Protein AF-A0A9P1I181-F1 (afdb_monomer_lite)

Foldseek 3Di:
DDDDDDDDDDDDDDDDPDPPPPCPVCVVVVVVPPPPPPCDVVNVCVLLVDDPCLVVLQVVLVVQLVVLVVCVVVVVDPDQLVVSCVSVVVSLVVVVVVLVVVVVVLVVPDPPRDPVVVSSVLNVLLSVLVVVLSVVVSVVVNCVPVPPDDDDPPPVCVSCVSVVVNVVSVVVSVVVVD

Radius of gyration: 31.24 Å; chains: 1; bounding box: 82×74×81 Å

Structure (mmCIF, N/CA/C/O backbone):
data_AF-A0A9P1I181-F1
#
_entry.id   AF-A0A9P1I181-F1
#
loop_
_atom_site.group_PDB
_atom_site.id
_atom_site.type_symbol
_atom_site.label_atom_id
_atom_site.label_alt_id
_atom_site.label_comp_id
_atom_site.label_asym_id
_atom_site.label_entity_id
_atom_site.label_seq_id
_atom_site.pdbx_PDB_ins_code
_atom_site.Cartn_x
_atom_site.Cartn_y
_atom_site.Cartn_z
_atom_site.occupancy
_atom_site.B_iso_or_equiv
_atom_site.auth_seq_id
_atom_site.auth_comp_id
_atom_site.auth_asym_id
_atom_site.auth_atom_id
_atom_site.pdbx_PDB_model_num
ATOM 1 N N . MET A 1 1 ? -55.506 -57.123 54.685 1.00 36.72 1 MET A N 1
ATOM 2 C CA . MET A 1 1 ? -54.104 -56.785 54.375 1.00 36.72 1 MET A CA 1
ATOM 3 C C . MET A 1 1 ? -53.937 -56.849 52.863 1.00 36.72 1 MET A C 1
ATOM 5 O O . MET A 1 1 ? -53.994 -57.933 52.312 1.00 36.72 1 MET A O 1
ATOM 9 N N . THR A 1 2 ? -53.884 -55.660 52.245 1.00 36.19 2 THR A N 1
ATOM 10 C CA . THR A 1 2 ? -53.248 -55.297 50.955 1.00 36.19 2 THR A CA 1
ATOM 11 C C . THR A 1 2 ? -53.504 -56.146 49.691 1.00 36.19 2 THR A C 1
ATOM 13 O O . THR A 1 2 ? -52.816 -57.134 49.473 1.00 36.19 2 THR A O 1
ATOM 16 N N . ASN A 1 3 ? -54.472 -55.674 48.876 1.00 33.00 3 ASN A N 1
ATOM 17 C CA . ASN A 1 3 ? -54.394 -55.217 47.460 1.00 33.00 3 ASN A CA 1
ATOM 18 C C . ASN A 1 3 ? -53.467 -55.949 46.464 1.00 33.00 3 ASN A C 1
ATOM 20 O O . ASN A 1 3 ? -52.319 -56.197 46.796 1.00 33.00 3 ASN A O 1
ATOM 24 N N . HIS A 1 4 ? -53.756 -56.123 45.168 1.00 34.56 4 HIS A N 1
ATOM 25 C CA . HIS A 1 4 ? -54.912 -56.000 44.254 1.00 34.56 4 HIS A CA 1
ATOM 26 C C . HIS A 1 4 ? -54.336 -56.412 42.865 1.00 34.56 4 HIS A C 1
ATOM 28 O O . HIS A 1 4 ? -53.204 -56.020 42.609 1.00 34.56 4 HIS A O 1
ATOM 34 N N . SER A 1 5 ? -55.085 -57.148 42.020 1.00 38.81 5 SER A N 1
ATOM 35 C CA . SER A 1 5 ? -55.204 -57.033 40.534 1.00 38.81 5 SER A CA 1
ATOM 36 C C . SER A 1 5 ? -53.950 -56.891 39.622 1.00 38.81 5 SER A C 1
ATOM 38 O O . SER A 1 5 ? -53.035 -56.159 39.946 1.00 38.81 5 SER A O 1
ATOM 40 N N . GLN A 1 6 ? -53.827 -57.379 38.376 1.00 34.25 6 GLN A N 1
ATOM 41 C CA . GLN A 1 6 ? -54.667 -58.050 37.358 1.00 34.25 6 GLN A CA 1
ATOM 42 C C . GLN A 1 6 ? -53.818 -58.000 36.053 1.00 34.25 6 GLN A C 1
ATOM 44 O O . GLN A 1 6 ? -53.213 -56.966 35.796 1.00 34.25 6 GLN A O 1
ATOM 49 N N . SER A 1 7 ? -53.390 -59.132 35.487 1.00 33.44 7 SER A N 1
ATOM 50 C CA . SER A 1 7 ? -53.952 -59.878 34.338 1.00 33.44 7 SER A CA 1
ATOM 51 C C . SER A 1 7 ? -53.654 -59.327 32.925 1.00 33.44 7 SER A C 1
ATOM 53 O O . SER A 1 7 ? -53.679 -58.125 32.691 1.00 33.44 7 SER A O 1
ATOM 55 N N . ASP A 1 8 ? -53.427 -60.298 32.025 1.00 34.34 8 ASP A N 1
ATOM 56 C CA . ASP A 1 8 ? -53.681 -60.331 30.569 1.00 34.34 8 ASP A CA 1
ATOM 57 C C . ASP A 1 8 ? -52.697 -59.599 29.626 1.00 34.34 8 ASP A C 1
ATOM 59 O O . ASP A 1 8 ? -52.455 -58.409 29.771 1.00 34.34 8 ASP A O 1
ATOM 63 N N . VAL A 1 9 ? -51.924 -60.272 28.751 1.00 40.91 9 VAL A N 1
ATOM 64 C CA . VAL A 1 9 ? -52.207 -61.192 27.609 1.00 40.91 9 VAL A CA 1
ATOM 65 C C . VAL A 1 9 ? -52.366 -60.446 26.267 1.00 40.91 9 VAL A C 1
ATOM 67 O O . VAL A 1 9 ? -53.027 -59.420 26.188 1.00 40.91 9 VAL A O 1
ATOM 70 N N . ASP A 1 10 ? -51.773 -61.075 25.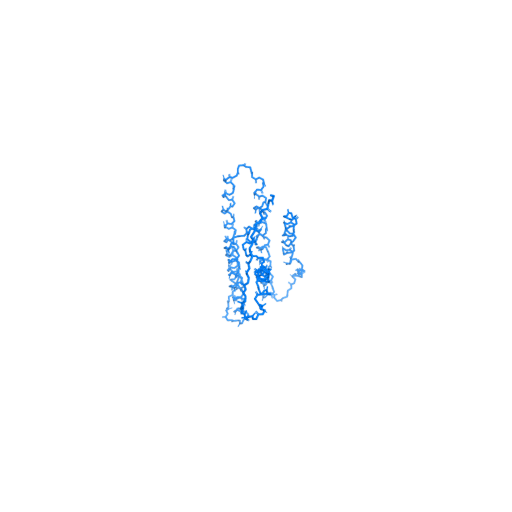241 1.00 31.11 10 ASP A N 1
ATOM 71 C CA . ASP A 1 10 ? -51.788 -60.870 23.777 1.00 31.11 10 ASP A CA 1
ATOM 72 C C . ASP A 1 10 ? -50.781 -59.882 23.159 1.00 31.11 10 ASP A C 1
ATOM 74 O O . ASP A 1 10 ? -50.744 -58.714 23.518 1.00 31.11 10 ASP A O 1
ATOM 78 N N . SER A 1 11 ? -49.801 -60.293 22.334 1.00 38.22 11 SER A N 1
ATOM 79 C CA . SER A 1 11 ? -49.747 -61.101 21.082 1.00 38.22 11 SER A CA 1
ATOM 80 C C . SER A 1 11 ? -49.853 -60.232 19.820 1.00 38.22 11 SER A C 1
ATOM 82 O O . SER A 1 11 ? -50.770 -59.427 19.693 1.00 38.22 11 SER A O 1
ATOM 84 N N . SER A 1 12 ? -48.978 -60.530 18.843 1.00 30.31 12 SER A N 1
ATOM 85 C CA . SER A 1 12 ? -48.759 -59.889 17.518 1.00 30.31 12 SER A CA 1
ATOM 86 C C . SER A 1 12 ? -47.734 -58.739 17.588 1.00 30.31 12 SER A C 1
ATOM 88 O O . SER A 1 12 ? -47.757 -57.948 18.515 1.00 30.31 12 SER A O 1
ATOM 90 N N . GLU A 1 13 ? -46.747 -58.563 16.709 1.00 30.67 13 GLU A N 1
ATOM 91 C CA . GLU A 1 13 ? -46.643 -58.889 15.290 1.00 30.67 13 GLU A CA 1
ATOM 92 C C . GLU A 1 13 ? -45.178 -58.669 14.835 1.00 30.67 13 GLU A C 1
ATOM 94 O O . GLU A 1 13 ? -44.399 -57.978 15.493 1.00 30.67 13 GLU A O 1
ATOM 99 N N . SER A 1 14 ? -44.791 -59.255 13.704 1.00 34.44 14 SER A N 1
ATOM 100 C CA . SER A 1 14 ? -43.477 -59.123 13.067 1.00 34.44 14 SER A CA 1
ATOM 101 C C . SER A 1 14 ? -43.050 -57.672 12.795 1.00 34.44 14 SER A C 1
ATOM 103 O O . SER A 1 14 ? -43.810 -56.940 12.165 1.00 34.44 14 SER A O 1
ATOM 105 N N . ASN A 1 15 ? -41.796 -57.298 13.088 1.00 30.30 15 ASN A N 1
ATOM 106 C CA . ASN A 1 15 ? -41.018 -56.460 12.165 1.00 30.30 15 ASN A CA 1
ATOM 107 C C . ASN A 1 15 ? -39.518 -56.376 12.498 1.00 30.30 15 ASN A C 1
ATOM 109 O O . ASN A 1 15 ? -39.113 -56.368 13.656 1.00 30.30 15 ASN A O 1
ATOM 113 N N . SER A 1 16 ? -38.725 -56.304 11.429 1.00 32.03 16 SER A N 1
ATOM 114 C CA . SER A 1 16 ? -37.270 -56.132 11.334 1.00 32.03 16 SER A CA 1
ATOM 115 C C . SER A 1 16 ? -36.582 -55.373 12.482 1.00 32.03 16 SER A C 1
ATOM 117 O O . SER A 1 16 ? -36.979 -54.245 12.782 1.00 32.03 16 SER A O 1
ATOM 119 N N . PRO A 1 17 ? -35.455 -55.876 13.030 1.00 37.94 17 PRO A N 1
ATOM 120 C CA . PRO A 1 17 ? -34.615 -55.080 13.916 1.00 37.94 17 PRO A CA 1
ATOM 121 C C . PRO A 1 17 ? -33.846 -54.010 13.120 1.00 37.94 17 PRO A C 1
ATOM 123 O O . PRO A 1 17 ? -32.767 -54.233 12.578 1.00 37.94 17 PRO A O 1
ATOM 126 N N . SER A 1 18 ? -34.474 -52.836 13.029 1.00 39.31 18 SER A N 1
ATOM 127 C CA . SER A 1 18 ? -33.881 -51.515 13.283 1.00 39.31 18 SER A CA 1
ATOM 128 C C . SER A 1 18 ? -32.451 -51.266 12.770 1.00 39.31 18 SER A C 1
ATOM 130 O O . SER A 1 18 ? -31.504 -51.147 13.547 1.00 39.31 18 SER A O 1
ATOM 132 N N . VAL A 1 19 ? -32.322 -51.030 11.461 1.00 44.97 19 VAL A N 1
ATOM 133 C CA . VAL A 1 19 ? -31.158 -50.361 10.826 1.00 44.97 19 VAL A CA 1
ATOM 134 C C . VAL A 1 19 ? -31.152 -48.836 11.106 1.00 44.97 19 VAL A C 1
ATOM 136 O O . VAL A 1 19 ? -30.291 -48.092 10.653 1.00 44.97 19 VAL A O 1
ATOM 139 N N . THR A 1 20 ? -32.102 -48.342 11.901 1.00 48.00 20 THR A N 1
ATOM 140 C CA . THR A 1 20 ? -32.345 -46.919 12.196 1.00 48.00 20 THR A CA 1
ATOM 141 C C . THR A 1 20 ? -31.566 -46.359 13.391 1.00 48.00 20 THR A C 1
ATOM 143 O O . THR A 1 20 ? -31.593 -45.152 13.610 1.00 48.00 20 THR A O 1
ATOM 146 N N . GLY A 1 21 ? -30.870 -47.198 14.167 1.00 45.41 21 GLY A N 1
ATOM 147 C CA . GLY A 1 21 ? -30.157 -46.760 15.377 1.00 45.41 21 GLY A CA 1
ATOM 148 C C . GLY A 1 21 ? -28.750 -46.205 15.132 1.00 45.41 21 GLY A C 1
ATOM 149 O O . GLY A 1 21 ? -28.286 -45.361 15.889 1.00 45.41 21 GLY A O 1
ATOM 150 N N . LEU A 1 22 ? -28.072 -46.636 14.061 1.00 46.81 22 LEU A N 1
ATOM 151 C CA . LEU A 1 22 ? -26.662 -46.287 13.834 1.00 46.81 22 LEU A CA 1
ATOM 152 C C . LEU A 1 22 ? -26.447 -45.000 13.026 1.00 46.81 22 LEU A C 1
ATOM 154 O O . LEU A 1 22 ? -25.316 -44.555 12.894 1.00 46.81 22 LEU A O 1
ATOM 158 N N . THR A 1 23 ? -27.490 -44.393 12.463 1.00 54.66 23 THR A N 1
ATOM 159 C CA . THR A 1 23 ? -27.352 -43.171 11.648 1.00 54.66 23 THR A CA 1
ATOM 160 C C . THR A 1 23 ? -27.714 -41.899 12.409 1.00 54.66 23 THR A C 1
ATOM 162 O O . THR A 1 23 ? -27.223 -40.832 12.053 1.00 54.66 23 THR A O 1
ATOM 165 N N . ALA A 1 24 ? -28.508 -41.988 13.482 1.00 55.53 24 ALA A N 1
ATOM 166 C CA . ALA A 1 24 ? -28.936 -40.827 14.266 1.00 55.53 24 ALA A CA 1
ATOM 167 C C . ALA A 1 24 ? -27.865 -40.335 15.257 1.00 55.53 24 ALA A C 1
ATOM 169 O O . ALA A 1 24 ? -27.763 -39.135 15.503 1.00 55.53 24 ALA A O 1
ATOM 170 N N . GLU A 1 25 ? -27.033 -41.236 15.787 1.00 54.34 25 GLU A N 1
ATOM 171 C CA . GLU A 1 25 ? -26.021 -40.894 16.799 1.00 54.34 25 GLU A CA 1
ATOM 172 C C . GLU A 1 25 ? -24.731 -40.308 16.192 1.00 54.34 25 GLU A C 1
ATOM 174 O O . GLU A 1 25 ? -24.048 -39.501 16.820 1.00 54.34 25 GLU A O 1
ATOM 179 N N . TYR A 1 26 ? -24.436 -40.620 14.925 1.00 50.69 26 TYR A N 1
ATOM 180 C CA . TYR A 1 26 ? -23.271 -40.085 14.204 1.00 50.69 26 TYR A CA 1
ATOM 181 C C . TYR A 1 26 ? -23.584 -38.827 13.376 1.00 50.69 26 TYR A C 1
ATOM 183 O O . TYR A 1 26 ? -22.670 -38.096 12.988 1.00 50.69 26 TYR A O 1
ATOM 191 N N . LEU A 1 27 ? -24.866 -38.519 13.147 1.00 53.81 27 LEU A N 1
ATOM 192 C CA . LEU A 1 27 ? -25.308 -37.315 12.435 1.00 53.81 27 LEU A CA 1
ATOM 193 C C . LEU A 1 27 ? -24.836 -35.989 13.078 1.00 53.81 27 LEU A C 1
ATOM 195 O O . LEU A 1 27 ? -24.394 -35.105 12.340 1.00 53.81 27 LEU A O 1
ATOM 199 N N . PRO A 1 28 ? -24.830 -35.820 14.420 1.00 53.50 28 PRO A N 1
ATOM 200 C CA . PRO A 1 28 ? -24.287 -34.610 15.041 1.00 53.50 28 PRO A CA 1
ATOM 201 C C . PRO A 1 28 ? -22.746 -34.564 15.075 1.00 53.50 28 PRO A C 1
ATOM 203 O O . PRO A 1 28 ? -22.179 -33.503 15.339 1.00 53.50 28 PRO A O 1
ATOM 206 N N . LEU A 1 29 ? -22.053 -35.678 14.798 1.00 51.47 29 LEU A N 1
ATOM 207 C CA . LEU A 1 29 ? -20.584 -35.750 14.767 1.00 51.47 29 LEU A CA 1
ATOM 208 C C . LEU A 1 29 ? -20.003 -35.347 13.403 1.00 51.47 29 LEU A C 1
ATOM 210 O O . LEU A 1 29 ? -18.963 -34.686 13.350 1.00 51.47 29 LEU A O 1
ATOM 214 N N . ILE A 1 30 ? -20.702 -35.658 12.309 1.00 50.53 30 ILE A N 1
ATOM 215 C CA . ILE A 1 30 ? -20.295 -35.242 10.957 1.00 50.53 30 ILE A CA 1
ATOM 216 C C . ILE A 1 30 ? -20.631 -33.758 10.731 1.00 50.53 30 ILE A C 1
ATOM 218 O O . ILE A 1 30 ? -19.810 -33.020 10.196 1.00 50.53 30 ILE A O 1
ATOM 222 N N . ALA A 1 31 ? -21.753 -33.263 11.271 1.00 50.91 31 ALA A N 1
ATOM 223 C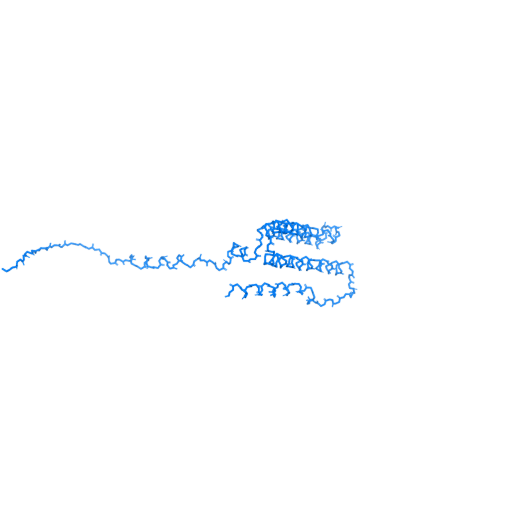 CA . ALA A 1 31 ? -22.117 -31.841 11.203 1.00 50.91 31 ALA A CA 1
ATOM 224 C C . ALA A 1 31 ? -21.180 -30.908 12.004 1.00 50.91 31 ALA A C 1
ATOM 226 O O . ALA A 1 31 ? -21.195 -29.692 11.814 1.00 50.91 31 ALA A O 1
ATOM 227 N N . LYS A 1 32 ? -20.354 -31.457 12.906 1.00 48.78 32 LYS A N 1
ATOM 228 C CA . LYS A 1 32 ? -19.373 -30.692 13.694 1.00 48.78 32 LYS A CA 1
ATOM 229 C C . LYS A 1 32 ? -17.983 -30.631 13.048 1.00 48.78 32 LYS A C 1
ATOM 231 O O . LYS A 1 32 ? -17.116 -29.919 13.557 1.00 48.78 32 LYS A O 1
ATOM 236 N N . THR A 1 33 ? -17.788 -31.322 11.925 1.00 52.03 33 THR A N 1
ATOM 237 C CA . THR A 1 33 ? -16.489 -31.464 11.248 1.00 52.03 33 THR A CA 1
ATOM 238 C C . THR A 1 33 ? -16.494 -30.829 9.854 1.00 52.03 33 THR A C 1
ATOM 240 O O . THR A 1 33 ? -15.802 -31.285 8.965 1.00 52.03 33 THR A O 1
ATOM 243 N N . ASP A 1 34 ? -17.234 -29.731 9.682 1.00 52.97 34 ASP A N 1
ATOM 244 C CA . ASP A 1 34 ? -17.088 -28.814 8.541 1.00 52.97 34 ASP A CA 1
ATOM 245 C C . ASP A 1 34 ? -16.988 -27.366 9.035 1.00 52.97 34 ASP A C 1
ATOM 247 O O . ASP A 1 34 ? -17.612 -26.434 8.532 1.00 52.97 34 ASP A O 1
ATOM 251 N N . LYS A 1 35 ? -16.162 -27.148 10.062 1.00 58.47 35 LYS A N 1
ATOM 252 C CA . LYS A 1 35 ? -15.436 -25.882 10.116 1.00 58.47 35 LYS A CA 1
ATOM 253 C C . LYS A 1 35 ? -14.215 -26.122 9.252 1.00 58.47 35 LYS A C 1
ATOM 255 O O . LYS A 1 35 ? -13.271 -26.742 9.750 1.00 58.47 35 LYS A O 1
ATOM 260 N N . PRO A 1 36 ? -14.216 -25.736 7.967 1.00 52.03 36 PRO A N 1
ATOM 261 C CA . PRO A 1 36 ? -12.972 -25.802 7.247 1.00 52.03 36 PRO A CA 1
ATOM 262 C C . PRO A 1 36 ? -11.979 -24.955 8.047 1.00 52.03 36 PRO A C 1
ATOM 264 O O . PRO A 1 36 ? -12.333 -23.910 8.598 1.00 52.03 36 PRO A O 1
ATOM 267 N N . LEU A 1 37 ? -10.738 -25.420 8.125 1.00 55.47 37 LEU A N 1
ATOM 268 C CA . LEU A 1 37 ? -9.578 -24.721 8.685 1.00 55.47 37 LEU A CA 1
ATOM 269 C C . LEU A 1 37 ? -9.237 -23.468 7.843 1.00 55.47 37 LEU A C 1
ATOM 271 O O . LEU A 1 37 ? -8.087 -23.082 7.686 1.00 55.47 37 LEU A O 1
ATOM 275 N N . LEU A 1 38 ? -10.247 -22.851 7.232 1.00 53.31 38 LEU A N 1
ATOM 276 C CA . LEU A 1 38 ? -10.222 -21.491 6.768 1.00 53.31 38 LEU A CA 1
ATOM 277 C C . LEU A 1 38 ? -10.379 -20.672 8.033 1.00 53.31 38 LEU A C 1
ATOM 279 O O . LEU A 1 38 ? -11.473 -20.580 8.590 1.00 53.31 38 LEU A O 1
ATOM 283 N N . ILE A 1 39 ? -9.273 -20.080 8.481 1.00 54.88 39 ILE A N 1
ATOM 284 C CA . ILE A 1 39 ? -9.334 -18.805 9.189 1.00 54.88 39 ILE A CA 1
ATOM 285 C C . ILE A 1 39 ? -10.384 -17.991 8.444 1.00 54.88 39 ILE A C 1
ATOM 287 O O . ILE A 1 39 ? -10.198 -17.615 7.283 1.00 54.88 39 ILE A O 1
ATOM 291 N N . THR A 1 40 ? -11.557 -17.869 9.054 1.00 67.00 40 THR A N 1
ATOM 292 C CA . THR A 1 40 ? -12.673 -17.215 8.399 1.00 67.00 40 THR A CA 1
ATOM 293 C C . THR A 1 40 ? -12.197 -15.791 8.147 1.00 67.00 40 THR A C 1
ATOM 295 O O . THR A 1 40 ? -11.568 -15.193 9.018 1.00 67.00 40 THR A O 1
ATOM 298 N N . LEU A 1 41 ? -12.421 -15.254 6.946 1.00 58.56 41 LEU A N 1
ATOM 299 C CA . LEU A 1 41 ? -11.925 -13.926 6.563 1.00 58.56 41 LEU A CA 1
ATOM 300 C C . LEU A 1 41 ? -12.258 -12.880 7.643 1.00 58.56 41 LEU A C 1
ATOM 302 O O . LEU A 1 41 ? -11.462 -12.003 7.948 1.00 58.56 41 LEU A O 1
ATOM 306 N N . TYR A 1 42 ? -13.416 -13.055 8.280 1.00 62.56 42 TYR A N 1
ATOM 307 C CA . TYR A 1 42 ? -13.889 -12.280 9.417 1.00 62.56 42 TYR A CA 1
ATOM 308 C C . TYR A 1 42 ? -13.025 -12.416 10.686 1.00 62.56 42 TYR A C 1
ATOM 310 O O . TYR A 1 42 ? -12.789 -11.422 11.365 1.00 62.56 42 TYR A O 1
ATOM 318 N N . GLU A 1 43 ? -12.495 -13.596 10.996 1.00 66.38 43 GLU A N 1
ATOM 319 C CA . GLU A 1 43 ? -11.576 -13.814 12.117 1.00 66.38 43 GLU A CA 1
ATOM 320 C C . GLU A 1 43 ? -10.211 -13.163 11.845 1.00 66.38 43 GLU A C 1
ATOM 322 O O . GLU A 1 43 ? -9.699 -12.453 12.706 1.00 66.38 43 GLU A O 1
ATOM 327 N N . LEU A 1 44 ? -9.691 -13.249 10.612 1.00 61.69 44 LEU A N 1
ATOM 328 C CA . LEU A 1 44 ? -8.476 -12.524 10.207 1.00 61.69 44 LEU A CA 1
ATOM 329 C C . LEU A 1 44 ? -8.669 -11.003 10.258 1.00 61.69 44 LEU A C 1
ATOM 331 O O . LEU A 1 44 ? -7.832 -10.283 10.790 1.00 61.69 44 LEU A O 1
ATOM 335 N N . ILE A 1 45 ? -9.802 -10.508 9.761 1.00 65.31 45 ILE A N 1
ATOM 336 C CA . ILE A 1 45 ? -10.174 -9.088 9.817 1.00 65.31 45 ILE A CA 1
ATOM 337 C C . ILE A 1 45 ? -10.277 -8.610 11.271 1.00 65.31 45 ILE A C 1
ATOM 339 O O . ILE A 1 45 ? -9.770 -7.540 11.608 1.00 65.31 45 ILE A O 1
ATOM 343 N N . THR A 1 46 ? -10.858 -9.424 12.154 1.00 61.97 46 THR A N 1
ATOM 344 C CA . THR A 1 46 ? -10.990 -9.108 13.584 1.00 61.97 46 THR A CA 1
ATOM 345 C C . THR A 1 46 ? -9.632 -9.093 14.291 1.00 61.97 46 THR A C 1
ATOM 347 O O . THR A 1 46 ? -9.381 -8.246 15.151 1.00 61.97 46 THR A O 1
ATOM 350 N N . TRP A 1 47 ? -8.726 -9.995 13.912 1.00 56.59 47 TRP A N 1
ATOM 351 C CA . TRP A 1 47 ? -7.397 -10.105 14.512 1.00 56.59 47 TRP A CA 1
ATOM 352 C C . TRP A 1 47 ? -6.449 -9.014 14.020 1.00 56.59 47 TRP A C 1
ATOM 354 O O . TRP A 1 47 ? -5.774 -8.355 14.814 1.00 56.59 47 TRP A O 1
ATOM 364 N N . THR A 1 48 ? -6.412 -8.794 12.708 1.00 61.00 48 THR A N 1
ATOM 365 C CA . THR A 1 48 ? -5.461 -7.884 12.069 1.00 61.00 48 THR A CA 1
ATOM 366 C C . THR A 1 48 ? -5.979 -6.441 11.993 1.00 61.00 48 THR A C 1
ATOM 368 O O . THR A 1 48 ? -5.185 -5.519 11.813 1.00 61.00 48 THR A O 1
ATOM 371 N N . GLY A 1 49 ? -7.285 -6.220 12.190 1.00 62.38 49 GLY A N 1
ATOM 372 C CA . GLY A 1 49 ? -7.920 -4.898 12.134 1.00 62.38 49 GLY A CA 1
ATOM 373 C C . GLY A 1 49 ? -7.980 -4.300 10.726 1.00 62.38 49 GLY A C 1
ATOM 374 O O . GLY A 1 49 ? -8.188 -3.097 10.590 1.00 62.38 49 GLY A O 1
ATOM 375 N N . PHE A 1 50 ? -7.761 -5.121 9.694 1.00 65.31 50 PHE A N 1
ATOM 376 C CA . PHE A 1 50 ? -7.816 -4.705 8.295 1.00 65.31 50 PHE A CA 1
ATOM 377 C C . PHE A 1 50 ? -9.251 -4.456 7.865 1.00 65.31 50 PHE A C 1
ATOM 379 O O . PHE A 1 50 ? -10.160 -5.209 8.213 1.00 65.31 50 PHE A O 1
ATOM 386 N N . THR A 1 51 ? -9.447 -3.457 7.015 1.00 74.94 51 THR A N 1
ATOM 387 C CA . THR A 1 51 ? -10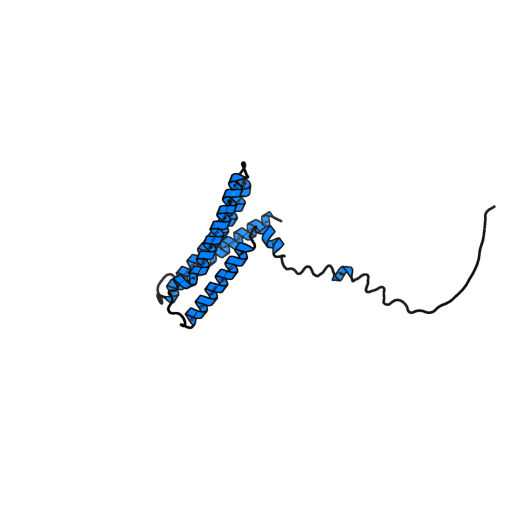.711 -3.371 6.292 1.00 74.94 51 THR A CA 1
ATOM 388 C C . THR A 1 51 ? -10.713 -4.323 5.110 1.00 74.94 51 THR A C 1
ATOM 390 O O . THR A 1 51 ? -9.691 -4.551 4.466 1.00 74.94 51 THR A O 1
ATOM 393 N N . LEU A 1 52 ? -11.892 -4.855 4.784 1.00 79.12 52 LEU A N 1
ATOM 394 C CA . LEU A 1 52 ? -12.091 -5.606 3.545 1.00 79.12 52 LEU A CA 1
ATOM 395 C C . LEU A 1 52 ? -11.691 -4.769 2.315 1.00 79.12 52 LEU A C 1
ATOM 397 O O . LEU A 1 52 ? -11.214 -5.316 1.328 1.00 79.12 52 LEU A O 1
ATOM 401 N N . PHE A 1 53 ? -11.858 -3.448 2.408 1.00 78.25 53 PHE A N 1
ATOM 402 C CA . PHE A 1 53 ? -11.478 -2.492 1.377 1.00 78.25 53 PHE A CA 1
ATOM 403 C C . PHE A 1 53 ? -9.969 -2.499 1.106 1.00 78.25 53 PHE A C 1
ATOM 405 O O . PHE A 1 53 ? -9.586 -2.688 -0.039 1.00 78.25 53 PHE A O 1
ATOM 412 N N . GLU A 1 54 ? -9.131 -2.395 2.139 1.00 80.75 54 GLU A N 1
ATOM 413 C CA . GLU A 1 54 ? -7.658 -2.387 2.026 1.00 80.75 54 GLU A CA 1
ATOM 414 C C . GLU A 1 54 ? -7.134 -3.668 1.344 1.00 80.75 54 GLU A C 1
ATOM 416 O O . GLU A 1 54 ? -6.332 -3.620 0.414 1.00 80.75 54 GLU A O 1
ATOM 421 N N . ILE A 1 55 ? -7.675 -4.837 1.716 1.00 83.12 55 ILE A N 1
ATOM 422 C CA . ILE A 1 55 ? -7.304 -6.122 1.094 1.00 83.12 55 ILE A CA 1
ATOM 423 C C . ILE A 1 55 ? -7.754 -6.175 -0.370 1.00 83.12 55 ILE A C 1
ATOM 425 O O . ILE A 1 55 ? -6.989 -6.572 -1.249 1.00 83.12 55 ILE A O 1
ATOM 429 N N . TRP A 1 56 ? -8.999 -5.785 -0.642 1.00 86.44 56 TRP A N 1
ATOM 430 C CA . TRP A 1 56 ? -9.547 -5.796 -1.996 1.00 86.44 56 TRP A CA 1
ATOM 431 C C . TRP A 1 56 ? -8.778 -4.852 -2.930 1.00 86.44 56 TRP A C 1
ATOM 433 O O . TRP A 1 56 ? -8.533 -5.184 -4.094 1.00 86.44 56 TRP A O 1
ATOM 443 N N . LEU A 1 57 ? -8.351 -3.706 -2.406 1.00 88.31 57 LEU A N 1
ATOM 444 C CA . LEU A 1 57 ? -7.636 -2.684 -3.150 1.00 88.31 57 LEU A CA 1
ATOM 445 C C . LEU A 1 57 ? -6.216 -3.145 -3.501 1.00 88.31 57 LEU A C 1
ATOM 447 O O . LEU A 1 57 ? -5.854 -3.120 -4.680 1.00 88.31 57 LEU A O 1
ATOM 451 N N . HIS A 1 58 ? -5.464 -3.689 -2.539 1.00 86.44 58 HIS A N 1
ATOM 452 C CA . HIS A 1 58 ? -4.147 -4.277 -2.808 1.00 86.44 58 HIS A CA 1
ATOM 453 C C . HIS A 1 58 ? -4.208 -5.446 -3.805 1.00 86.44 58 HIS A C 1
ATOM 455 O O . HIS A 1 58 ? -3.384 -5.516 -4.718 1.00 86.44 58 HIS A O 1
ATOM 461 N N . VAL A 1 59 ? -5.197 -6.343 -3.686 1.00 89.00 59 VAL A N 1
ATOM 462 C CA . VAL A 1 59 ? -5.372 -7.464 -4.632 1.00 89.00 59 VAL A CA 1
ATOM 463 C C . VAL A 1 59 ? -5.651 -6.949 -6.045 1.00 89.00 59 VAL A C 1
ATOM 465 O O . VAL A 1 59 ? -5.043 -7.419 -7.009 1.00 89.00 59 VAL A O 1
ATOM 468 N N . THR A 1 60 ? -6.533 -5.956 -6.175 1.00 89.25 60 THR A N 1
ATOM 469 C CA . THR A 1 60 ? -6.881 -5.361 -7.474 1.00 89.25 60 THR A CA 1
ATOM 470 C C . THR A 1 60 ? -5.684 -4.643 -8.097 1.00 89.25 60 THR A C 1
ATOM 472 O O . THR A 1 60 ? -5.409 -4.811 -9.286 1.00 89.25 60 THR A O 1
ATOM 475 N N . ALA A 1 61 ? -4.930 -3.886 -7.301 1.00 90.00 61 ALA A N 1
ATOM 476 C CA . ALA A 1 61 ? -3.742 -3.180 -7.761 1.00 90.00 61 ALA A CA 1
ATOM 477 C C . ALA A 1 61 ? -2.636 -4.142 -8.210 1.00 90.00 61 ALA A C 1
ATOM 479 O O . ALA A 1 61 ? -2.082 -3.974 -9.298 1.00 90.00 61 ALA A O 1
ATOM 480 N N . PHE A 1 62 ? -2.375 -5.197 -7.433 1.00 89.19 62 PHE A N 1
ATOM 481 C CA . PHE A 1 62 ? -1.405 -6.231 -7.789 1.00 89.19 62 PHE A CA 1
ATOM 482 C C . PHE A 1 62 ? -1.789 -6.958 -9.084 1.00 89.19 62 PHE A C 1
ATOM 484 O O . PHE A 1 62 ? -0.938 -7.205 -9.944 1.00 89.19 62 PHE A O 1
ATOM 491 N N . TYR A 1 63 ? -3.079 -7.260 -9.256 1.00 91.19 63 TYR A N 1
ATOM 492 C CA . TYR A 1 63 ? -3.597 -7.858 -10.483 1.00 91.19 63 TYR A CA 1
ATOM 493 C C . TYR A 1 63 ? -3.367 -6.949 -11.700 1.00 91.19 63 TYR A C 1
ATOM 495 O O . TYR A 1 63 ? -2.830 -7.404 -12.712 1.00 91.19 63 TYR A O 1
ATOM 503 N N . LEU A 1 64 ? -3.699 -5.657 -11.589 1.00 92.25 64 LEU A N 1
ATOM 504 C CA . LEU A 1 64 ? -3.482 -4.679 -12.659 1.00 92.25 64 LEU A CA 1
ATOM 505 C C . LEU A 1 64 ? -1.996 -4.529 -13.002 1.00 92.25 64 LEU A C 1
ATOM 507 O O . LEU A 1 64 ? -1.637 -4.621 -14.174 1.00 92.25 64 LEU A O 1
ATOM 511 N N . THR A 1 65 ? -1.119 -4.364 -12.008 1.00 89.06 65 THR A N 1
ATOM 512 C CA . THR A 1 65 ? 0.333 -4.276 -12.235 1.00 89.06 65 THR A CA 1
ATOM 513 C C . THR A 1 65 ? 0.876 -5.530 -12.916 1.00 89.06 65 THR A C 1
ATOM 515 O O . THR A 1 65 ? 1.641 -5.416 -13.870 1.00 89.06 65 THR A O 1
ATOM 518 N N . THR A 1 66 ? 0.448 -6.723 -12.495 1.00 89.25 66 THR A N 1
ATOM 519 C CA . THR A 1 66 ? 0.872 -7.993 -13.114 1.00 89.25 66 THR A CA 1
ATOM 520 C C . THR A 1 66 ? 0.430 -8.087 -14.573 1.00 89.25 66 THR A C 1
ATOM 522 O O . THR A 1 66 ? 1.199 -8.519 -15.439 1.00 89.25 66 THR A O 1
ATOM 525 N N . LEU A 1 67 ? -0.795 -7.648 -14.867 1.00 90.62 67 LEU A N 1
ATOM 526 C CA . LEU A 1 67 ? -1.319 -7.602 -16.227 1.00 90.62 67 LEU A CA 1
ATOM 527 C C . LEU A 1 67 ? -0.498 -6.630 -17.085 1.00 90.62 67 LEU A C 1
ATOM 529 O O . LEU A 1 67 ? 0.019 -7.030 -18.128 1.00 90.62 67 LEU A O 1
ATOM 533 N N . LEU A 1 68 ? -0.285 -5.394 -16.622 1.00 87.50 68 LEU A N 1
ATOM 534 C CA . LEU A 1 68 ? 0.529 -4.394 -17.326 1.00 87.50 68 LEU A CA 1
ATOM 535 C C . LEU A 1 68 ? 1.971 -4.881 -17.551 1.00 87.50 68 LEU A C 1
ATOM 537 O O . LEU A 1 68 ? 2.517 -4.705 -18.642 1.00 87.50 68 LEU A O 1
ATOM 541 N N . PHE A 1 69 ? 2.567 -5.537 -16.554 1.00 86.00 69 PHE A N 1
ATOM 542 C CA . PHE A 1 69 ? 3.906 -6.115 -16.647 1.00 86.00 69 PHE A CA 1
ATOM 543 C C . PHE A 1 69 ? 3.980 -7.223 -17.705 1.00 86.00 69 PHE A C 1
ATOM 545 O O . PHE A 1 69 ? 4.885 -7.229 -18.538 1.00 86.00 69 PHE A O 1
ATOM 552 N N . THR A 1 70 ? 2.991 -8.119 -17.737 1.00 87.06 70 THR A N 1
ATOM 553 C CA . THR A 1 70 ? 2.913 -9.197 -18.737 1.00 87.06 70 THR A CA 1
ATOM 554 C C . THR A 1 70 ? 2.759 -8.639 -20.154 1.00 87.06 70 THR A C 1
ATOM 556 O O . THR A 1 70 ? 3.420 -9.102 -21.085 1.00 87.06 70 THR A O 1
ATOM 559 N N . LEU A 1 71 ? 1.936 -7.598 -20.326 1.00 86.50 71 LEU A N 1
ATOM 560 C CA . LEU A 1 71 ? 1.763 -6.920 -21.615 1.00 86.50 71 LEU A CA 1
ATOM 561 C C . LEU A 1 71 ? 3.061 -6.243 -22.084 1.00 86.50 71 LEU A C 1
ATOM 563 O O . LEU A 1 71 ? 3.395 -6.301 -23.271 1.00 86.50 71 LEU A O 1
ATOM 567 N N . LYS A 1 72 ? 3.810 -5.631 -21.159 1.00 82.62 72 LYS A N 1
ATOM 568 C CA . LYS A 1 72 ? 5.126 -5.049 -21.446 1.00 82.62 72 LYS A CA 1
ATOM 569 C C . LYS A 1 72 ? 6.150 -6.118 -21.831 1.00 82.62 72 LYS A C 1
ATOM 571 O O . LYS A 1 72 ? 6.892 -5.908 -22.786 1.00 82.62 72 LYS A O 1
ATOM 576 N N . ALA A 1 73 ? 6.161 -7.262 -21.146 1.00 80.81 73 ALA A N 1
ATOM 577 C CA . ALA A 1 73 ? 7.081 -8.367 -21.422 1.00 80.81 73 ALA A CA 1
ATOM 578 C C . ALA A 1 73 ? 6.916 -8.937 -22.843 1.00 80.81 73 ALA A C 1
ATOM 580 O O . ALA A 1 73 ? 7.895 -9.321 -23.478 1.00 80.81 73 ALA A O 1
ATOM 581 N N . TYR A 1 74 ? 5.693 -8.927 -23.378 1.00 84.88 74 TYR A N 1
ATOM 582 C CA . TYR A 1 74 ? 5.420 -9.318 -24.764 1.00 84.88 74 TYR A CA 1
ATOM 583 C C . TYR A 1 74 ? 5.669 -8.180 -25.781 1.00 84.88 74 TYR A C 1
ATOM 585 O O . TYR A 1 74 ? 5.369 -8.319 -26.962 1.00 84.88 74 TYR A O 1
ATOM 593 N N . ASN A 1 75 ? 6.222 -7.042 -25.346 1.00 76.81 75 ASN A N 1
ATOM 594 C CA . ASN A 1 75 ? 6.477 -5.845 -26.159 1.00 76.81 75 ASN A CA 1
ATOM 595 C C . ASN A 1 75 ? 5.234 -5.258 -26.862 1.00 76.81 75 ASN A C 1
ATOM 597 O O . ASN A 1 75 ? 5.372 -4.511 -27.828 1.00 76.81 75 ASN A O 1
ATOM 601 N N . PHE A 1 76 ? 4.018 -5.521 -26.365 1.00 74.56 76 PHE A N 1
ATOM 602 C CA . PHE A 1 76 ? 2.799 -4.910 -26.916 1.00 74.56 76 PHE A CA 1
ATOM 603 C C . PHE A 1 76 ? 2.678 -3.410 -26.595 1.00 74.56 76 PHE A C 1
ATOM 605 O O . PHE A 1 76 ? 1.970 -2.692 -27.296 1.00 74.56 76 PHE A O 1
ATOM 612 N N . LEU A 1 77 ? 3.346 -2.931 -25.536 1.00 75.25 77 LEU A N 1
ATOM 613 C CA . LEU A 1 77 ? 3.253 -1.550 -25.053 1.00 75.25 77 LEU A CA 1
ATOM 614 C C . LEU A 1 77 ? 4.639 -0.905 -24.886 1.00 75.25 77 LEU A C 1
ATOM 616 O O . LEU A 1 77 ? 5.468 -1.339 -24.082 1.00 75.25 77 LEU A O 1
ATOM 620 N N . THR A 1 78 ? 4.876 0.212 -25.572 1.00 74.56 78 THR A N 1
ATOM 621 C CA . THR A 1 78 ? 6.085 1.052 -25.448 1.00 74.56 78 THR A CA 1
ATOM 622 C C . THR A 1 78 ? 5.980 2.042 -24.279 1.00 74.56 78 THR A C 1
ATOM 624 O O . THR A 1 78 ? 6.312 3.213 -24.396 1.00 74.56 78 THR A O 1
ATOM 627 N N . ILE A 1 79 ? 5.475 1.580 -23.136 1.00 75.25 79 ILE A N 1
ATOM 628 C CA . ILE A 1 79 ? 5.270 2.408 -21.938 1.00 75.25 79 ILE A CA 1
ATOM 629 C C . ILE A 1 79 ? 6.490 2.297 -21.006 1.00 75.25 79 ILE A C 1
ATOM 631 O O . ILE A 1 79 ? 7.116 1.236 -20.948 1.00 75.25 79 ILE A O 1
ATOM 635 N N . THR A 1 80 ? 6.837 3.376 -20.298 1.00 78.81 80 THR A N 1
ATOM 636 C CA . THR A 1 80 ? 7.904 3.409 -19.278 1.00 78.81 80 THR A CA 1
ATOM 637 C C . THR A 1 80 ? 7.538 2.544 -18.071 1.00 78.81 80 THR A C 1
ATOM 639 O O . THR A 1 80 ? 6.375 2.514 -17.661 1.00 78.81 80 THR A O 1
ATOM 642 N N . TYR A 1 81 ? 8.515 1.876 -17.460 1.00 75.75 81 TYR A N 1
ATOM 643 C CA . TYR A 1 81 ? 8.293 0.979 -16.321 1.00 75.75 81 TYR A CA 1
ATOM 644 C C . TYR A 1 81 ? 7.636 1.683 -15.118 1.00 75.75 81 TYR A C 1
ATOM 646 O O . TYR A 1 81 ? 6.735 1.114 -14.505 1.00 75.75 81 TYR A O 1
ATOM 654 N N . TRP A 1 82 ? 7.910 2.973 -14.904 1.00 76.56 82 TRP A N 1
ATOM 655 C CA . TRP A 1 82 ? 7.194 3.839 -13.953 1.00 76.56 82 TRP A CA 1
ATOM 656 C C . TRP A 1 82 ? 5.659 3.795 -14.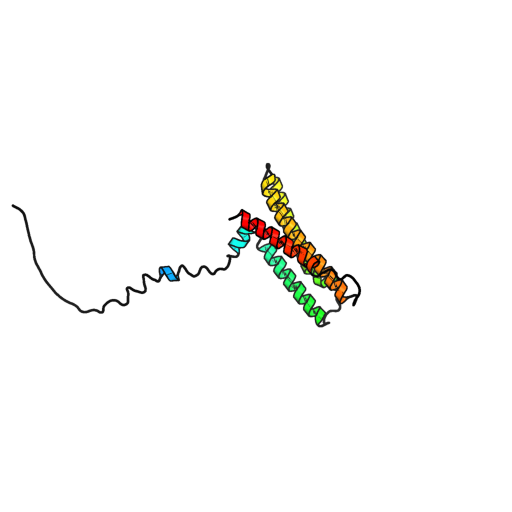037 1.00 76.56 82 TRP A C 1
ATOM 658 O O . TRP A 1 82 ? 4.978 3.851 -13.013 1.00 76.56 82 TRP A O 1
ATOM 668 N N . HIS A 1 83 ? 5.084 3.674 -15.236 1.00 82.69 83 HIS A N 1
ATOM 669 C CA . HIS A 1 83 ? 3.624 3.648 -15.398 1.00 82.69 83 HIS A CA 1
ATOM 670 C C . HIS A 1 83 ? 3.014 2.289 -15.035 1.00 82.69 83 HIS A C 1
ATOM 672 O O . HIS A 1 83 ? 1.849 2.225 -14.650 1.00 82.69 83 HIS A O 1
ATOM 678 N N . ILE A 1 84 ? 3.794 1.207 -15.111 1.00 85.00 84 ILE A N 1
ATOM 679 C CA . ILE A 1 84 ? 3.351 -0.150 -14.749 1.00 85.00 84 ILE A CA 1
ATOM 680 C C . ILE A 1 84 ? 3.058 -0.234 -13.241 1.00 85.00 84 ILE A C 1
A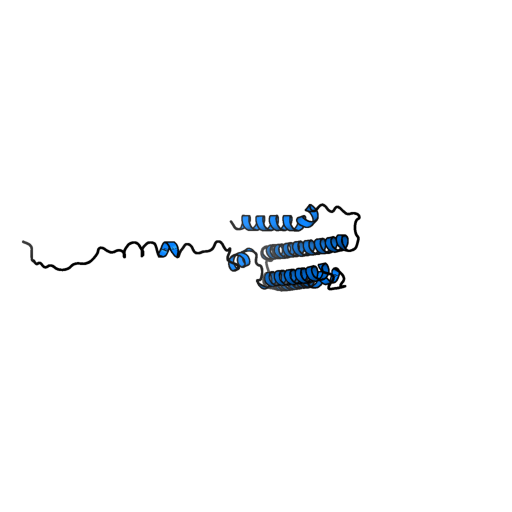TOM 682 O O . ILE A 1 84 ? 2.169 -0.973 -12.812 1.00 85.00 84 ILE A O 1
ATOM 686 N N . PHE A 1 85 ? 3.748 0.586 -12.444 1.00 83.56 85 PHE A N 1
ATOM 687 C CA . PHE A 1 85 ? 3.584 0.661 -10.992 1.00 83.56 85 PHE A CA 1
ATOM 688 C C . PHE A 1 85 ? 2.543 1.682 -10.520 1.00 83.56 85 PHE A C 1
ATOM 690 O O . PHE A 1 85 ? 2.181 1.678 -9.346 1.00 83.56 85 PHE A O 1
ATOM 697 N N . TYR A 1 86 ? 2.004 2.523 -11.406 1.00 87.94 86 TYR A N 1
ATOM 698 C CA . TYR A 1 86 ? 0.987 3.517 -11.051 1.00 87.94 86 TYR A CA 1
ATOM 699 C C . TYR A 1 86 ? -0.237 2.955 -10.294 1.00 87.94 86 TYR A C 1
ATOM 701 O O . TYR A 1 86 ? -0.590 3.528 -9.260 1.00 87.94 86 TYR A O 1
ATOM 709 N N . PRO A 1 87 ? -0.870 1.834 -10.714 1.00 89.12 87 PRO A N 1
ATOM 710 C CA . PRO A 1 87 ? -2.003 1.272 -9.968 1.00 89.12 87 PRO A CA 1
ATOM 711 C C . PRO A 1 87 ? -1.627 0.829 -8.545 1.00 89.12 87 PRO A C 1
ATOM 713 O O . PRO A 1 87 ? -2.455 0.925 -7.642 1.00 89.12 87 PRO A O 1
ATOM 716 N N . LEU A 1 88 ? -0.378 0.414 -8.328 1.00 86.25 88 LEU A N 1
ATOM 717 C CA . LEU A 1 88 ? 0.149 0.028 -7.019 1.00 86.25 88 LEU A CA 1
ATOM 718 C C . LEU A 1 88 ? 0.339 1.251 -6.102 1.00 86.25 88 LEU A C 1
ATOM 720 O O . LEU A 1 88 ? -0.061 1.241 -4.941 1.00 86.25 88 LEU A O 1
ATOM 724 N N . PHE A 1 89 ? 0.865 2.354 -6.646 1.00 87.44 89 PHE A N 1
ATOM 725 C CA . PHE A 1 89 ? 1.020 3.604 -5.895 1.00 87.44 89 PHE A CA 1
ATOM 726 C C . PHE A 1 89 ? -0.317 4.228 -5.500 1.00 87.44 89 PHE A C 1
ATOM 728 O O . PHE A 1 89 ? -0.457 4.705 -4.372 1.00 87.44 89 PHE A O 1
ATOM 735 N N . ILE A 1 90 ? -1.306 4.215 -6.402 1.00 90.56 90 ILE A N 1
ATOM 736 C CA . ILE A 1 90 ? -2.658 4.691 -6.081 1.00 90.56 90 ILE A CA 1
ATOM 737 C C . ILE A 1 90 ? -3.217 3.909 -4.893 1.00 90.56 90 ILE A C 1
ATOM 739 O O . ILE A 1 90 ? -3.791 4.523 -3.995 1.00 90.56 90 ILE A O 1
ATOM 743 N N . ALA A 1 91 ? -2.993 2.593 -4.864 1.00 90.31 91 ALA A N 1
ATOM 744 C CA . ALA A 1 91 ? -3.451 1.745 -3.778 1.00 90.31 91 ALA A CA 1
ATOM 745 C C . ALA A 1 91 ? -2.866 2.136 -2.424 1.00 90.31 91 ALA A C 1
ATOM 747 O O . ALA A 1 91 ? -3.604 2.473 -1.496 1.00 90.31 91 ALA A O 1
ATOM 748 N N . CYS A 1 92 ? -1.540 2.245 -2.367 1.00 87.50 92 CYS A N 1
ATOM 749 C CA . CYS A 1 92 ? -0.833 2.699 -1.175 1.00 87.50 92 CYS A CA 1
ATOM 750 C C . CYS A 1 92 ? -1.324 4.072 -0.676 1.00 87.50 92 CYS A C 1
ATOM 752 O O . CYS A 1 92 ? -1.477 4.285 0.529 1.00 87.50 92 CYS A O 1
ATOM 754 N N . ILE A 1 93 ? -1.601 5.015 -1.586 1.00 89.50 93 ILE A N 1
ATOM 755 C CA . ILE A 1 93 ? -2.122 6.342 -1.221 1.00 89.50 93 ILE A CA 1
ATOM 756 C C . ILE A 1 93 ? -3.540 6.237 -0.652 1.00 89.50 93 ILE A C 1
ATOM 758 O O . ILE A 1 93 ? -3.828 6.872 0.366 1.00 89.50 93 ILE A O 1
ATOM 762 N N . SER A 1 94 ? -4.422 5.447 -1.272 1.00 89.62 94 SER A N 1
ATOM 763 C CA . SER A 1 94 ? -5.785 5.253 -0.766 1.00 89.62 94 SER A CA 1
ATOM 764 C C . SER A 1 94 ? -5.811 4.589 0.608 1.00 89.62 94 SER A C 1
ATOM 766 O O . SER A 1 94 ? -6.575 5.028 1.471 1.00 89.62 94 SER A O 1
ATOM 768 N N . ASP A 1 95 ? -4.940 3.611 0.851 1.00 86.81 95 ASP A N 1
ATOM 769 C CA . ASP A 1 95 ? -4.855 2.929 2.142 1.00 86.81 95 ASP A CA 1
ATOM 770 C C . ASP A 1 95 ? -4.295 3.862 3.220 1.00 86.81 95 ASP A C 1
ATOM 772 O O . ASP A 1 95 ? -4.845 3.952 4.320 1.00 86.81 95 ASP A O 1
ATOM 776 N N . CYS A 1 96 ? -3.279 4.664 2.884 1.00 87.56 96 CYS A N 1
ATOM 777 C CA . CYS A 1 96 ? -2.743 5.689 3.779 1.00 87.56 96 CYS A CA 1
ATOM 778 C C . CYS A 1 96 ? -3.799 6.754 4.128 1.00 87.56 96 CYS A C 1
ATOM 780 O O . CYS A 1 96 ? -3.936 7.141 5.291 1.00 87.56 96 CYS A O 1
ATOM 782 N N . TYR A 1 97 ? -4.591 7.189 3.145 1.00 89.19 97 TYR A N 1
ATOM 783 C CA . TYR A 1 97 ? -5.676 8.150 3.344 1.00 89.19 97 TYR A CA 1
ATOM 784 C C . TYR A 1 97 ? -6.788 7.587 4.237 1.00 89.19 97 TYR A C 1
ATOM 786 O O . TYR A 1 97 ? -7.239 8.259 5.170 1.00 89.19 97 TYR A O 1
ATOM 794 N N . TYR A 1 98 ? -7.204 6.342 3.993 1.00 86.00 98 TYR A N 1
ATOM 795 C CA . TYR A 1 98 ? -8.194 5.666 4.825 1.00 86.00 98 TYR A CA 1
ATOM 796 C C . TYR A 1 98 ? -7.706 5.543 6.273 1.00 86.00 98 TYR A C 1
ATOM 798 O O . TYR A 1 98 ? -8.416 5.918 7.214 1.00 86.00 98 TYR A O 1
ATOM 806 N N . LEU A 1 99 ? -6.461 5.094 6.452 1.00 83.06 99 LEU A N 1
ATOM 807 C CA . LEU A 1 99 ? -5.837 4.963 7.761 1.00 83.06 99 LEU A CA 1
ATOM 808 C C . LEU A 1 99 ? -5.769 6.325 8.469 1.00 83.06 99 LEU A C 1
ATOM 810 O O . LEU A 1 99 ? -6.139 6.431 9.637 1.00 83.06 99 LEU A O 1
ATOM 814 N N . PHE A 1 100 ? -5.391 7.387 7.755 1.00 86.50 100 PHE A N 1
ATOM 815 C CA . PHE A 1 100 ? -5.361 8.751 8.283 1.00 86.50 100 PHE A CA 1
ATOM 816 C C . PHE A 1 100 ? -6.737 9.235 8.767 1.00 86.50 100 PHE A C 1
ATOM 818 O O . PHE A 1 100 ? -6.840 9.839 9.833 1.00 86.50 100 PHE A O 1
ATOM 825 N N . ILE A 1 101 ? -7.821 8.934 8.050 1.00 89.00 101 ILE A N 1
ATOM 826 C CA . ILE A 1 101 ? -9.172 9.288 8.514 1.00 89.00 101 ILE A CA 1
ATOM 827 C C . ILE A 1 101 ? -9.512 8.557 9.817 1.00 89.00 101 ILE A C 1
ATOM 829 O O . ILE A 1 101 ? -10.032 9.169 10.755 1.00 89.00 101 ILE A O 1
ATOM 833 N N . VAL A 1 102 ? -9.221 7.256 9.891 1.00 83.00 102 VAL A N 1
ATOM 834 C CA . VAL A 1 102 ? -9.457 6.453 11.101 1.00 83.00 102 VAL A CA 1
ATOM 835 C C . VAL A 1 102 ? -8.614 6.974 12.269 1.00 83.00 102 VAL A C 1
ATOM 837 O O . VAL A 1 102 ? -9.112 7.049 13.393 1.00 83.00 102 VAL A O 1
ATOM 840 N N . PHE A 1 103 ? -7.381 7.415 12.002 1.00 82.50 103 PHE A N 1
ATOM 841 C CA . PHE A 1 103 ? -6.507 8.050 12.989 1.00 82.50 103 PHE A CA 1
ATOM 842 C C . PHE A 1 103 ? -7.139 9.284 13.616 1.00 82.50 103 PHE A C 1
ATOM 844 O O . PHE A 1 103 ? -7.200 9.405 14.837 1.00 82.50 103 PHE A O 1
ATOM 851 N N . VAL A 1 104 ? -7.609 10.201 12.767 1.00 86.00 104 VAL A N 1
ATOM 852 C CA . VAL A 1 104 ? -8.181 11.473 13.207 1.00 86.00 104 VAL A CA 1
ATOM 853 C C . VAL A 1 104 ? -9.424 11.218 14.053 1.00 86.00 104 VAL A C 1
ATOM 855 O O . VAL A 1 104 ? -9.574 11.832 15.106 1.00 86.00 104 VAL A O 1
ATOM 858 N N . ARG A 1 105 ? -10.279 10.262 13.662 1.00 84.44 105 ARG A N 1
ATOM 859 C CA . ARG A 1 105 ? -11.436 9.870 14.485 1.00 84.44 105 ARG A CA 1
ATOM 860 C C . ARG A 1 105 ? -11.010 9.309 15.840 1.00 84.44 105 ARG A C 1
ATOM 862 O O . ARG A 1 105 ? -11.553 9.720 16.858 1.00 84.44 105 ARG A O 1
ATOM 869 N N . ALA A 1 106 ? -10.005 8.434 15.868 1.00 78.12 106 ALA A N 1
ATOM 870 C CA . ALA A 1 106 ? -9.495 7.869 17.115 1.00 78.12 106 ALA A CA 1
ATOM 871 C C . ALA A 1 106 ? -8.892 8.938 18.047 1.00 78.12 106 ALA A C 1
ATOM 873 O O . ALA A 1 106 ? -9.063 8.852 19.262 1.00 78.12 106 ALA A O 1
ATOM 874 N N . LEU A 1 107 ? -8.229 9.960 17.495 1.00 79.75 107 LEU A N 1
ATOM 875 C CA . LEU A 1 107 ? -7.705 11.092 18.265 1.00 79.75 107 LEU A CA 1
ATOM 876 C C . LEU A 1 107 ? -8.805 11.981 18.859 1.00 79.75 107 LEU A C 1
ATOM 878 O O . LEU A 1 107 ? -8.621 12.520 19.946 1.00 79.75 107 LEU A O 1
ATOM 882 N N . LEU A 1 108 ? -9.925 12.156 18.151 1.00 83.00 108 LEU A N 1
ATOM 883 C CA . LEU A 1 108 ? -11.040 12.986 18.617 1.00 83.00 108 LEU A CA 1
ATOM 884 C C . LEU A 1 108 ? -11.877 12.294 19.705 1.00 83.00 108 LEU A C 1
ATOM 886 O O . LEU A 1 108 ? -12.374 12.967 20.604 1.00 83.00 108 LEU A O 1
ATOM 890 N N . GLU A 1 109 ? -12.025 10.970 19.634 1.00 79.81 109 GLU A N 1
ATOM 891 C CA . GLU A 1 109 ? -12.870 10.190 20.550 1.00 79.81 109 GLU A CA 1
ATOM 892 C C . GLU A 1 109 ? -12.179 9.890 21.898 1.00 79.81 109 GLU A C 1
ATOM 894 O O . GLU A 1 109 ? -12.828 9.855 22.944 1.00 79.81 109 GLU A O 1
ATOM 899 N N . TYR A 1 110 ? -10.855 9.687 21.908 1.00 68.56 110 TYR A N 1
ATOM 900 C CA . TYR A 1 110 ? -10.126 9.229 23.096 1.00 68.56 110 TYR A CA 1
ATOM 901 C C . TYR A 1 110 ? -9.252 10.322 23.719 1.00 68.56 110 TYR A C 1
ATOM 903 O O . TYR A 1 110 ? -8.216 10.708 23.185 1.00 68.56 110 TYR A O 1
ATOM 911 N N . LYS A 1 111 ? -9.615 10.755 24.932 1.00 65.00 111 LYS A N 1
ATOM 912 C CA . LYS A 1 111 ? -8.832 11.711 25.737 1.00 65.00 111 LYS A CA 1
ATOM 913 C C . LYS A 1 111 ? -7.603 11.069 26.419 1.00 65.00 111 LYS A C 1
ATOM 915 O O . LYS A 1 111 ? -6.627 11.765 26.682 1.00 65.00 111 LYS A O 1
ATOM 920 N N . ASP A 1 112 ? -7.615 9.742 26.612 1.00 62.59 112 ASP A N 1
ATOM 921 C CA . ASP A 1 112 ? -6.486 8.918 27.080 1.00 62.59 112 ASP A CA 1
ATOM 922 C C . ASP A 1 112 ? -5.953 8.033 25.942 1.00 62.59 112 ASP A C 1
ATOM 924 O O . ASP A 1 112 ? -6.457 6.954 25.634 1.00 62.59 112 ASP A O 1
ATOM 928 N N . CYS A 1 113 ? -4.921 8.529 25.267 1.00 58.34 113 CYS A N 1
ATOM 929 C CA . CYS A 1 113 ? -4.582 8.106 23.910 1.00 58.34 113 CYS A CA 1
ATOM 930 C C . CYS A 1 113 ? -3.545 6.964 23.808 1.00 58.34 113 CYS A C 1
ATOM 932 O O . CYS A 1 113 ? -3.272 6.466 22.721 1.00 58.34 113 CYS A O 1
ATOM 934 N N . ARG A 1 114 ? -2.915 6.515 24.900 1.00 63.31 114 ARG A N 1
ATOM 935 C CA . ARG A 1 114 ? -1.694 5.684 24.779 1.00 63.31 114 ARG A CA 1
ATOM 936 C C . ARG A 1 114 ? -1.913 4.279 24.201 1.00 63.31 114 ARG A C 1
ATOM 938 O O . ARG A 1 114 ? -1.078 3.814 23.430 1.00 63.31 114 ARG A O 1
ATOM 945 N N . GLY A 1 115 ? -3.008 3.611 24.556 1.00 69.31 115 GLY A N 1
ATOM 946 C CA . GLY A 1 115 ? -3.295 2.243 24.103 1.00 69.31 115 GLY A CA 1
ATOM 947 C C . GLY A 1 115 ? -3.723 2.162 22.629 1.00 69.31 115 GLY A C 1
ATOM 948 O O . GLY A 1 115 ? -3.059 1.483 21.841 1.00 69.31 115 GLY A O 1
ATOM 949 N N . PRO A 1 116 ? -4.795 2.873 22.224 1.00 65.62 116 PRO A N 1
ATOM 950 C CA . PRO A 1 116 ? -5.298 2.846 20.849 1.00 65.62 116 PRO A CA 1
ATOM 951 C C . PRO A 1 116 ? -4.291 3.390 19.829 1.00 65.62 116 PRO A C 1
ATOM 953 O O . PRO A 1 116 ? -4.152 2.820 18.745 1.00 65.62 116 PRO A O 1
ATOM 956 N N . LEU A 1 117 ? -3.523 4.431 20.187 1.00 72.38 117 LEU A N 1
ATOM 957 C CA . LEU A 1 117 ? -2.500 4.994 19.301 1.00 72.38 117 LEU A CA 1
ATOM 958 C C . LEU A 1 117 ? -1.376 4.011 18.995 1.00 72.38 117 LEU A C 1
ATOM 960 O O . LEU A 1 117 ? -0.884 3.992 17.872 1.00 72.38 117 LEU A O 1
ATOM 964 N N . PHE A 1 118 ? -0.972 3.181 19.959 1.00 72.81 118 PHE A N 1
ATOM 965 C CA . PHE A 1 118 ? 0.089 2.205 19.722 1.00 72.81 118 PHE A CA 1
ATOM 966 C C . PHE A 1 118 ? -0.353 1.139 18.713 1.00 72.81 118 PHE A C 1
ATOM 968 O O . PHE A 1 118 ? 0.395 0.779 17.804 1.00 72.81 118 PHE A O 1
ATOM 975 N N . ARG A 1 119 ? -1.609 0.683 18.817 1.00 73.81 119 ARG A N 1
ATOM 976 C CA . ARG A 1 119 ? -2.199 -0.254 17.852 1.00 73.81 119 ARG A CA 1
ATOM 977 C C . ARG A 1 119 ? -2.343 0.392 16.474 1.00 73.81 119 ARG A C 1
ATOM 979 O O . ARG A 1 119 ? -2.045 -0.249 15.470 1.00 73.81 119 ARG A O 1
ATOM 986 N N . PHE A 1 120 ? -2.731 1.662 16.415 1.00 75.69 120 PHE A N 1
ATOM 987 C CA . PHE A 1 120 ? -2.799 2.413 15.165 1.00 75.69 120 PHE A CA 1
ATOM 988 C C . PHE A 1 120 ? -1.416 2.593 14.512 1.00 75.69 120 PHE A C 1
ATOM 990 O O . PHE A 1 120 ? -1.234 2.267 13.341 1.00 75.69 120 PHE A O 1
ATOM 997 N N . GLY A 1 121 ? -0.419 3.032 15.284 1.00 78.19 121 GLY A N 1
ATOM 998 C CA . GLY A 1 121 ? 0.956 3.213 14.819 1.00 78.19 121 GLY A CA 1
ATOM 999 C C . GLY A 1 121 ? 1.591 1.915 14.322 1.00 78.19 121 GLY A C 1
ATOM 1000 O O . GLY A 1 121 ? 2.362 1.932 13.363 1.00 78.19 121 GLY A O 1
ATOM 1001 N N . PHE A 1 122 ? 1.214 0.773 14.902 1.00 79.12 122 PHE A N 1
ATOM 1002 C CA . PHE A 1 122 ? 1.624 -0.530 14.390 1.00 79.12 122 PHE A CA 1
ATOM 1003 C C . PHE A 1 122 ? 1.034 -0.823 13.001 1.00 79.12 122 PHE A C 1
ATOM 1005 O O . PHE A 1 122 ? 1.764 -1.251 12.110 1.00 79.12 122 PHE A O 1
ATOM 1012 N N . ASN A 1 123 ? -0.263 -0.565 12.789 1.00 79.94 123 ASN A N 1
ATOM 1013 C CA . ASN A 1 123 ? -0.893 -0.726 11.472 1.00 79.94 123 ASN A CA 1
ATOM 1014 C C . ASN A 1 123 ? -0.267 0.217 10.430 1.00 79.94 123 ASN A C 1
ATOM 1016 O O . ASN A 1 123 ? 0.024 -0.212 9.318 1.00 79.94 123 ASN A O 1
ATOM 1020 N N . PHE A 1 124 ? 0.032 1.462 10.815 1.00 83.62 124 PHE A N 1
ATOM 1021 C CA . PHE A 1 124 ? 0.744 2.412 9.955 1.00 83.62 124 PHE A CA 1
ATOM 1022 C C . PHE A 1 124 ? 2.158 1.932 9.601 1.00 83.62 124 PHE A C 1
ATOM 1024 O O . PHE A 1 124 ? 2.550 1.959 8.439 1.00 83.62 124 PHE A O 1
ATOM 1031 N N . THR A 1 125 ? 2.917 1.441 10.586 1.00 83.38 125 THR A N 1
ATOM 1032 C CA . THR A 1 125 ? 4.269 0.898 10.366 1.00 83.38 125 THR A CA 1
ATOM 1033 C C . THR A 1 125 ? 4.229 -0.305 9.426 1.00 83.38 125 THR A C 1
ATOM 1035 O O . THR A 1 125 ? 5.073 -0.426 8.542 1.00 83.38 125 THR A O 1
ATOM 1038 N N . ARG A 1 126 ? 3.224 -1.176 9.577 1.00 82.81 126 ARG A N 1
ATOM 1039 C CA . ARG A 1 126 ? 2.988 -2.311 8.681 1.00 82.81 126 ARG A CA 1
ATOM 1040 C C . ARG A 1 126 ? 2.768 -1.840 7.240 1.00 82.81 126 ARG A C 1
ATOM 1042 O O . ARG A 1 126 ? 3.441 -2.333 6.341 1.00 82.81 126 ARG A O 1
ATOM 1049 N N . LEU A 1 127 ? 1.878 -0.869 7.034 1.00 86.12 127 LEU A N 1
ATOM 1050 C CA . LEU A 1 127 ? 1.603 -0.301 5.711 1.00 86.12 127 LEU A CA 1
ATOM 1051 C C . LEU A 1 127 ? 2.854 0.362 5.112 1.00 86.12 127 LEU A C 1
ATOM 1053 O O . LEU A 1 127 ? 3.170 0.145 3.948 1.00 86.12 127 LEU A O 1
ATOM 1057 N N . ALA A 1 128 ? 3.625 1.089 5.924 1.00 86.56 128 ALA A N 1
ATOM 1058 C CA . ALA A 1 128 ? 4.881 1.701 5.497 1.00 86.56 128 ALA A CA 1
ATOM 1059 C C . ALA A 1 128 ? 5.933 0.661 5.068 1.00 86.56 128 ALA A C 1
ATOM 1061 O O . ALA A 1 128 ? 6.667 0.899 4.112 1.00 86.56 128 ALA A O 1
ATOM 1062 N N . LEU A 1 129 ? 6.001 -0.500 5.733 1.00 87.50 129 LEU A N 1
ATOM 1063 C CA . LEU A 1 129 ? 6.881 -1.605 5.330 1.00 87.50 129 LEU A CA 1
ATOM 1064 C C . LEU A 1 129 ? 6.456 -2.218 3.991 1.00 87.50 129 LEU A C 1
ATOM 1066 O O . LEU A 1 129 ? 7.323 -2.548 3.182 1.00 87.50 129 LEU A O 1
ATOM 1070 N N . ILE A 1 130 ? 5.149 -2.345 3.746 1.00 85.88 130 ILE A N 1
ATOM 1071 C CA . ILE A 1 130 ? 4.606 -2.810 2.460 1.00 85.88 130 ILE A CA 1
ATOM 1072 C C . ILE A 1 130 ? 4.944 -1.795 1.361 1.00 85.88 130 ILE A C 1
ATOM 1074 O O . ILE A 1 130 ? 5.566 -2.163 0.370 1.00 85.88 130 ILE A O 1
ATOM 1078 N N . ALA A 1 131 ? 4.667 -0.508 1.580 1.00 87.75 131 ALA A N 1
ATOM 1079 C CA . ALA A 1 131 ? 5.006 0.556 0.635 1.00 87.75 131 ALA A CA 1
ATOM 1080 C C . ALA A 1 131 ? 6.518 0.623 0.343 1.00 87.75 131 ALA A C 1
ATOM 1082 O O . ALA A 1 131 ? 6.937 0.795 -0.801 1.00 87.75 131 ALA A O 1
ATOM 1083 N N . ALA A 1 132 ? 7.361 0.447 1.366 1.00 87.75 132 ALA A N 1
ATOM 1084 C CA . ALA A 1 132 ? 8.810 0.397 1.196 1.00 87.75 132 ALA A CA 1
ATOM 1085 C C . ALA A 1 132 ? 9.245 -0.819 0.366 1.00 87.75 132 ALA A C 1
ATOM 1087 O O . ALA A 1 132 ? 10.104 -0.687 -0.504 1.00 87.75 132 ALA A O 1
ATOM 1088 N N . PHE A 1 133 ? 8.648 -1.990 0.602 1.00 86.81 133 PHE A N 1
ATOM 1089 C CA . PHE A 1 133 ? 8.888 -3.184 -0.207 1.00 86.81 133 PHE A CA 1
ATOM 1090 C C . PHE A 1 133 ? 8.524 -2.954 -1.678 1.00 86.81 133 PHE A C 1
ATOM 1092 O O . PHE A 1 133 ? 9.339 -3.236 -2.556 1.00 86.81 133 PHE A O 1
ATOM 1099 N N . GLU A 1 134 ? 7.349 -2.387 -1.942 1.00 86.06 134 GLU A N 1
ATOM 1100 C CA . GLU A 1 134 ? 6.889 -2.051 -3.292 1.00 86.06 134 GLU A CA 1
ATOM 1101 C C . GLU A 1 134 ? 7.827 -1.057 -3.988 1.00 86.06 134 GLU A C 1
ATOM 1103 O O . GLU A 1 134 ? 8.212 -1.263 -5.140 1.00 86.06 134 GLU A O 1
ATOM 1108 N N . PHE A 1 135 ? 8.268 -0.018 -3.274 1.00 85.25 135 PHE A N 1
ATOM 1109 C CA . PHE A 1 135 ? 9.199 0.976 -3.805 1.00 85.25 135 PHE A CA 1
ATOM 1110 C C . PHE A 1 135 ? 10.574 0.372 -4.123 1.00 85.25 135 PHE A C 1
ATOM 1112 O O . PHE A 1 135 ? 11.138 0.630 -5.188 1.00 85.25 135 PHE A O 1
ATOM 1119 N N . ILE A 1 136 ? 11.102 -0.478 -3.235 1.00 86.25 136 ILE A N 1
ATOM 1120 C CA . ILE A 1 136 ? 12.369 -1.193 -3.454 1.00 86.25 136 ILE A CA 1
ATOM 1121 C C . ILE A 1 136 ? 12.251 -2.143 -4.655 1.00 86.25 136 ILE A C 1
ATOM 1123 O O . ILE A 1 136 ? 13.189 -2.232 -5.452 1.00 86.25 136 ILE A O 1
ATOM 1127 N N . LEU A 1 137 ? 11.119 -2.839 -4.806 1.00 82.56 137 LEU A N 1
ATOM 1128 C CA . LEU A 1 137 ? 10.856 -3.695 -5.964 1.00 82.56 137 LEU A CA 1
ATOM 1129 C C . LEU A 1 137 ? 10.804 -2.892 -7.262 1.00 82.56 137 LEU A C 1
ATOM 1131 O O . LEU A 1 137 ? 11.472 -3.273 -8.221 1.00 82.56 137 LEU A O 1
ATOM 1135 N N . CYS A 1 138 ? 10.066 -1.781 -7.281 1.00 83.56 138 CYS A N 1
ATOM 1136 C CA . CYS A 1 138 ? 9.981 -0.888 -8.434 1.00 83.56 138 CYS A CA 1
ATOM 1137 C C . CYS A 1 138 ? 11.375 -0.409 -8.851 1.00 83.56 138 CYS A C 1
ATOM 1139 O O . CYS A 1 138 ? 11.759 -0.554 -10.008 1.00 83.56 138 CYS A O 1
ATOM 1141 N N . TYR A 1 139 ? 12.169 0.077 -7.893 1.00 83.38 139 TYR A N 1
ATOM 1142 C CA . TYR A 1 139 ? 13.526 0.555 -8.147 1.00 83.38 139 TYR A CA 1
ATOM 1143 C C . TYR A 1 139 ? 14.442 -0.543 -8.700 1.00 83.38 139 TYR A C 1
ATOM 1145 O O . TYR A 1 139 ? 15.253 -0.303 -9.594 1.00 83.38 139 TYR A O 1
ATOM 1153 N N . LYS A 1 140 ? 14.307 -1.773 -8.190 1.00 82.06 140 LYS A N 1
ATOM 1154 C CA . LYS A 1 140 ? 15.105 -2.904 -8.664 1.00 82.06 140 LYS A CA 1
ATOM 1155 C C . LYS A 1 140 ? 14.703 -3.360 -10.065 1.00 82.06 140 LYS A C 1
ATOM 1157 O O . LYS A 1 140 ? 15.586 -3.671 -10.855 1.00 82.06 140 LYS A O 1
ATOM 1162 N N . ILE A 1 141 ? 13.406 -3.407 -10.360 1.00 80.31 141 ILE A N 1
ATOM 1163 C CA . ILE A 1 141 ? 12.888 -3.799 -11.676 1.00 80.31 141 ILE A CA 1
ATOM 1164 C C . ILE A 1 141 ? 13.289 -2.762 -12.731 1.00 80.31 141 ILE A C 1
ATOM 1166 O O . ILE A 1 141 ? 13.745 -3.149 -13.802 1.00 80.31 141 ILE A O 1
ATOM 1170 N N . GLU A 1 142 ? 13.214 -1.468 -12.408 1.00 80.38 142 GLU A N 1
ATOM 1171 C CA . GLU A 1 142 ? 13.715 -0.390 -13.270 1.00 80.38 142 GLU A CA 1
ATOM 1172 C C . GLU A 1 142 ? 15.210 -0.571 -13.583 1.00 80.38 142 GLU A C 1
ATOM 1174 O O . GLU A 1 142 ? 15.615 -0.585 -14.742 1.00 80.38 142 GLU A O 1
ATOM 1179 N N . GLY A 1 143 ? 16.034 -0.771 -12.546 1.00 73.12 143 GLY A N 1
ATOM 1180 C CA . GLY A 1 143 ? 17.485 -0.897 -12.699 1.00 73.12 143 GLY A CA 1
ATOM 1181 C C . GLY A 1 143 ? 17.928 -2.152 -13.459 1.00 73.12 143 GLY A C 1
ATOM 1182 O O . GLY A 1 143 ? 18.915 -2.105 -14.192 1.00 73.12 143 GLY A O 1
ATOM 1183 N N . ASP A 1 144 ? 17.205 -3.266 -13.315 1.00 74.00 144 ASP A N 1
ATOM 1184 C CA . ASP A 1 144 ? 17.514 -4.520 -14.016 1.00 74.00 144 ASP A CA 1
ATOM 1185 C C . ASP A 1 144 ? 17.078 -4.475 -15.492 1.00 74.00 144 ASP A C 1
ATOM 1187 O O . ASP A 1 144 ? 17.770 -5.009 -16.360 1.00 74.00 144 ASP A O 1
ATOM 1191 N N . LEU A 1 145 ? 15.961 -3.799 -15.791 1.00 69.75 145 LEU A N 1
ATOM 1192 C CA . LEU A 1 145 ? 15.369 -3.767 -17.131 1.00 69.75 145 LEU A CA 1
ATOM 1193 C C . LEU A 1 145 ? 15.842 -2.598 -18.007 1.00 69.75 145 LEU A C 1
ATOM 1195 O O . LEU A 1 145 ? 15.901 -2.765 -19.225 1.00 69.75 145 LEU A O 1
ATOM 1199 N N . GLU A 1 146 ? 16.180 -1.436 -17.439 1.00 62.53 146 GLU A N 1
ATOM 1200 C CA . GLU A 1 146 ? 16.638 -0.274 -18.220 1.00 62.53 146 GLU A CA 1
ATOM 1201 C C . GLU A 1 146 ? 18.165 -0.187 -18.363 1.00 62.53 146 GLU A C 1
ATOM 1203 O O . GLU A 1 146 ? 18.654 0.340 -19.362 1.00 62.53 146 GLU A O 1
ATOM 1208 N N . GLN A 1 147 ? 18.939 -0.693 -17.394 1.00 55.97 147 GLN A N 1
ATOM 1209 C CA . GLN A 1 147 ? 20.381 -0.405 -17.295 1.00 55.97 147 GLN A CA 1
ATOM 1210 C C . GLN A 1 147 ? 21.306 -1.627 -17.356 1.00 55.97 147 GLN A C 1
ATOM 1212 O O . GLN A 1 147 ? 22.488 -1.489 -17.055 1.00 55.97 147 GLN A O 1
ATOM 1217 N N . GLY A 1 148 ? 20.804 -2.788 -17.800 1.00 57.69 148 GLY A N 1
ATOM 1218 C CA . GLY A 1 148 ? 21.592 -3.919 -18.318 1.00 57.69 148 GLY A CA 1
ATOM 1219 C C . GLY A 1 148 ? 23.006 -4.063 -17.738 1.00 57.69 148 GLY A C 1
ATOM 1220 O O . GLY A 1 148 ? 23.978 -3.805 -18.435 1.00 57.69 148 GLY A O 1
ATOM 1221 N N . GLN A 1 149 ? 23.099 -4.491 -16.474 1.00 54.84 149 GLN A N 1
ATOM 1222 C CA . GLN A 1 149 ? 24.335 -4.704 -15.704 1.00 54.84 149 GLN A CA 1
ATOM 1223 C C . GLN A 1 149 ? 25.213 -3.462 -15.446 1.00 54.84 149 GLN A C 1
ATOM 1225 O O . GLN A 1 149 ? 26.094 -3.184 -16.242 1.00 54.84 149 GLN A O 1
ATOM 1230 N N . VAL A 1 150 ? 25.151 -2.872 -14.241 1.00 46.12 150 VAL A N 1
ATOM 1231 C CA . VAL A 1 150 ? 26.256 -2.881 -13.246 1.00 46.12 150 VAL A CA 1
ATOM 1232 C C . VAL A 1 150 ? 25.759 -2.369 -11.882 1.00 46.12 150 VAL A C 1
ATOM 1234 O O . VAL A 1 150 ? 25.140 -1.321 -11.804 1.00 46.12 150 VAL A O 1
ATOM 1237 N N . ALA A 1 151 ? 26.126 -3.081 -10.808 1.00 41.91 151 ALA A N 1
ATOM 1238 C CA . ALA A 1 151 ? 26.236 -2.594 -9.423 1.00 41.91 151 ALA A CA 1
ATOM 1239 C C . ALA A 1 151 ? 25.008 -1.850 -8.850 1.00 41.91 151 ALA A C 1
ATOM 1241 O O . ALA A 1 151 ? 24.888 -0.639 -8.927 1.00 41.91 151 ALA A O 1
ATOM 1242 N N . VAL A 1 152 ? 24.118 -2.521 -8.123 1.00 46.78 152 VAL A N 1
ATOM 1243 C CA . VAL A 1 152 ? 24.458 -3.008 -6.783 1.00 46.78 152 VAL A CA 1
ATOM 1244 C C . VAL A 1 152 ? 23.933 -4.428 -6.627 1.00 46.78 152 VAL A C 1
ATOM 1246 O O . VAL A 1 152 ? 22.738 -4.683 -6.775 1.00 46.78 152 VAL A O 1
ATOM 1249 N N . ARG A 1 153 ? 24.810 -5.360 -6.240 1.00 49.81 153 ARG A N 1
ATOM 1250 C CA . ARG A 1 153 ? 24.420 -6.642 -5.640 1.00 49.81 153 ARG A CA 1
ATOM 1251 C C . ARG A 1 153 ? 23.789 -6.360 -4.275 1.00 49.81 153 ARG A C 1
ATOM 1253 O O . ARG A 1 153 ? 24.337 -6.726 -3.243 1.00 49.81 153 ARG A O 1
ATOM 1260 N N . SER A 1 154 ? 22.663 -5.649 -4.265 1.00 55.25 154 SER A N 1
ATOM 1261 C CA . SER A 1 154 ? 21.804 -5.551 -3.103 1.00 55.25 154 SER A CA 1
ATOM 1262 C C . SER A 1 154 ? 21.349 -6.975 -2.865 1.00 55.25 154 SER A C 1
ATOM 1264 O O . SER A 1 154 ? 20.596 -7.548 -3.664 1.00 55.25 154 SER A O 1
ATOM 1266 N N . SER A 1 155 ? 21.971 -7.593 -1.859 1.00 67.19 155 SER A N 1
ATOM 1267 C CA . SER A 1 155 ? 21.706 -8.958 -1.444 1.00 67.19 155 SER A CA 1
ATOM 1268 C C . SER A 1 155 ? 20.200 -9.138 -1.416 1.00 67.19 155 SER A C 1
ATOM 1270 O O . SER A 1 155 ? 19.506 -8.306 -0.839 1.00 67.19 155 SER A O 1
ATOM 1272 N N . TYR A 1 156 ? 19.687 -10.201 -2.037 1.00 71.44 156 TYR A N 1
ATOM 1273 C CA . TYR A 1 156 ? 18.248 -10.479 -2.071 1.00 71.44 156 TYR A CA 1
ATOM 1274 C C . TYR A 1 156 ? 17.602 -10.358 -0.675 1.00 71.44 156 TYR A C 1
ATOM 1276 O O . TYR A 1 156 ? 16.466 -9.914 -0.563 1.00 71.44 156 TYR A O 1
ATOM 1284 N N . GLY A 1 157 ? 18.370 -10.610 0.392 1.00 77.88 157 GLY A N 1
ATOM 1285 C CA . GLY A 1 157 ? 17.979 -10.359 1.779 1.00 77.88 157 GLY A CA 1
ATOM 1286 C C . GLY A 1 157 ? 17.520 -8.931 2.120 1.00 77.88 157 GLY A C 1
ATOM 1287 O O . GLY A 1 157 ? 16.636 -8.804 2.956 1.00 77.88 157 GLY A O 1
ATOM 1288 N N . LEU A 1 158 ? 18.034 -7.869 1.482 1.00 79.00 158 LEU A N 1
ATOM 1289 C CA . LEU A 1 158 ? 17.591 -6.487 1.740 1.00 79.00 158 LEU A CA 1
ATOM 1290 C C . LEU A 1 158 ? 16.173 -6.238 1.205 1.00 79.00 158 LEU A C 1
ATOM 1292 O O . LEU A 1 158 ? 15.376 -5.579 1.861 1.00 79.00 158 LEU A O 1
ATOM 1296 N N . ILE A 1 159 ? 15.842 -6.810 0.042 1.00 81.88 159 ILE A N 1
ATOM 1297 C CA . ILE A 1 159 ? 14.497 -6.710 -0.552 1.00 81.88 159 ILE A CA 1
ATOM 1298 C C . ILE A 1 159 ? 13.482 -7.475 0.292 1.00 81.88 159 ILE A C 1
ATOM 1300 O O . ILE A 1 159 ? 12.346 -7.042 0.429 1.00 81.88 159 ILE A O 1
ATOM 1304 N N . PHE A 1 160 ? 13.890 -8.591 0.897 1.00 83.19 160 PHE A N 1
ATOM 1305 C CA . PHE A 1 160 ? 13.023 -9.353 1.792 1.00 83.19 160 PHE A CA 1
ATOM 1306 C C . PHE A 1 160 ? 12.981 -8.802 3.220 1.00 83.19 160 PHE A C 1
ATOM 1308 O O . PHE A 1 160 ? 12.121 -9.217 3.991 1.00 83.19 160 PHE A O 1
ATOM 1315 N N . LEU A 1 161 ? 13.860 -7.871 3.596 1.00 87.69 161 LEU A N 1
ATOM 1316 C CA . LEU A 1 161 ? 13.926 -7.327 4.954 1.00 87.69 161 LEU A CA 1
ATOM 1317 C C . LEU A 1 161 ? 12.571 -6.785 5.449 1.00 87.69 161 LEU A C 1
ATOM 1319 O O . LEU A 1 161 ? 12.177 -7.165 6.553 1.00 87.69 161 LEU A O 1
ATOM 1323 N N . PRO A 1 162 ? 11.801 -6.001 4.666 1.00 87.06 162 PRO A N 1
ATOM 1324 C CA . PRO A 1 162 ? 10.480 -5.548 5.092 1.00 87.06 162 PRO A CA 1
ATOM 1325 C C . PRO A 1 162 ? 9.522 -6.713 5.367 1.00 87.06 162 PRO A C 1
ATOM 1327 O O . PRO A 1 162 ? 8.770 -6.667 6.335 1.00 87.06 162 PRO A O 1
ATOM 1330 N N . VAL A 1 163 ? 9.599 -7.790 4.577 1.00 85.31 163 VAL A N 1
ATOM 1331 C CA . VAL A 1 163 ? 8.783 -9.004 4.748 1.00 85.31 163 VAL A CA 1
ATOM 1332 C C . VAL A 1 163 ? 9.149 -9.735 6.040 1.00 85.31 163 VAL A C 1
ATOM 1334 O O . VAL A 1 163 ? 8.264 -10.137 6.793 1.00 85.31 163 VAL A O 1
ATOM 1337 N N . TRP A 1 164 ? 10.443 -9.861 6.345 1.00 86.44 164 TRP A N 1
ATOM 1338 C CA . TRP A 1 164 ? 10.906 -10.459 7.601 1.00 86.44 164 TRP A CA 1
ATOM 1339 C C . TRP A 1 164 ? 10.469 -9.644 8.820 1.00 86.44 164 TRP A C 1
ATOM 1341 O O . TRP A 1 164 ? 9.995 -10.214 9.803 1.00 86.44 164 TRP A O 1
ATOM 1351 N N . VAL A 1 165 ? 10.582 -8.315 8.753 1.00 87.88 165 VAL A N 1
ATOM 1352 C CA . VAL A 1 165 ? 10.137 -7.416 9.830 1.00 87.88 165 VAL A CA 1
ATOM 1353 C C . VAL A 1 165 ? 8.620 -7.491 10.012 1.00 87.88 165 VAL A C 1
ATOM 1355 O O . VAL A 1 165 ? 8.147 -7.574 11.146 1.00 87.88 165 VAL A O 1
ATOM 1358 N N . LEU A 1 166 ? 7.856 -7.533 8.918 1.00 85.56 166 LEU A N 1
ATOM 1359 C CA . LEU A 1 166 ? 6.407 -7.740 8.946 1.00 85.56 166 LEU A CA 1
ATOM 1360 C C . LEU A 1 166 ? 6.040 -9.058 9.631 1.00 85.56 166 LEU A C 1
ATOM 1362 O O . LEU A 1 166 ? 5.188 -9.070 10.519 1.00 85.56 166 LEU A O 1
ATOM 1366 N N . LEU A 1 167 ? 6.709 -10.152 9.261 1.00 84.69 167 LEU A N 1
ATOM 1367 C CA . LEU A 1 167 ? 6.453 -11.473 9.828 1.00 84.69 167 LEU A CA 1
ATOM 1368 C C . LEU A 1 167 ? 6.786 -11.526 11.325 1.00 84.69 167 LEU A C 1
ATOM 1370 O O . LEU A 1 167 ? 5.999 -12.053 12.112 1.00 84.69 167 LEU A O 1
ATOM 1374 N N . ALA A 1 168 ? 7.908 -10.934 11.738 1.00 86.50 168 ALA A N 1
ATOM 1375 C CA . ALA A 1 168 ? 8.278 -10.821 13.148 1.00 86.50 168 ALA A CA 1
ATOM 1376 C C . ALA A 1 168 ? 7.267 -9.972 13.942 1.00 86.50 168 ALA A C 1
ATOM 1378 O O . ALA A 1 168 ? 6.897 -10.326 15.067 1.00 86.50 168 ALA A O 1
ATOM 1379 N N . GLY A 1 169 ? 6.780 -8.881 13.342 1.00 83.25 169 GLY A N 1
ATOM 1380 C CA . GLY A 1 169 ? 5.732 -8.038 13.909 1.00 83.25 169 GLY A CA 1
ATOM 1381 C C . GLY A 1 169 ? 4.423 -8.801 14.113 1.00 83.25 169 GLY A C 1
ATOM 1382 O O . GLY A 1 169 ? 3.870 -8.771 15.210 1.00 83.25 169 GLY A O 1
ATOM 1383 N N . LEU A 1 170 ? 3.959 -9.530 13.094 1.00 77.31 170 LEU A N 1
ATOM 1384 C CA . LEU A 1 170 ? 2.747 -10.353 13.169 1.00 77.31 170 LEU A CA 1
ATOM 1385 C C . LEU A 1 170 ? 2.888 -11.473 14.206 1.00 77.31 170 LEU A C 1
ATOM 1387 O O . LEU A 1 170 ? 2.000 -11.654 15.032 1.00 77.31 170 LEU A O 1
ATOM 1391 N N . CYS A 1 171 ? 4.029 -12.164 14.234 1.00 81.88 171 CYS A N 1
ATOM 1392 C CA . CYS A 1 171 ? 4.312 -13.200 15.229 1.00 81.88 171 CYS A CA 1
ATOM 1393 C C . CYS A 1 171 ? 4.227 -12.647 16.663 1.00 81.88 171 CYS A C 1
ATOM 1395 O O . CYS A 1 171 ? 3.575 -13.228 17.528 1.00 81.88 171 CYS A O 1
ATOM 1397 N N . SER A 1 172 ? 4.800 -11.462 16.894 1.00 81.50 172 SER A N 1
ATOM 1398 C CA . SER A 1 172 ? 4.752 -10.790 18.200 1.00 81.50 172 SER A CA 1
ATOM 1399 C C . SER A 1 172 ? 3.329 -10.423 18.636 1.00 81.50 172 SER A C 1
ATOM 1401 O O . SER A 1 172 ? 3.042 -10.394 19.832 1.00 81.50 172 SER A O 1
ATOM 1403 N N . GLN A 1 173 ? 2.437 -10.130 17.688 1.00 74.50 173 GLN A N 1
ATOM 1404 C CA . GLN A 1 173 ? 1.028 -9.855 17.975 1.00 74.50 173 GLN A CA 1
ATOM 1405 C C . GLN A 1 173 ? 0.262 -11.125 18.311 1.00 74.50 173 GLN A C 1
ATOM 1407 O O . GLN A 1 173 ? -0.458 -11.149 19.308 1.00 74.50 173 GLN A O 1
ATOM 1412 N N . THR A 1 174 ? 0.457 -12.176 17.517 1.00 73.31 174 THR A N 1
ATOM 1413 C CA . THR A 1 174 ? -0.175 -13.478 17.734 1.00 73.31 174 THR A CA 1
ATOM 1414 C C . THR A 1 174 ? 0.195 -14.027 19.111 1.00 73.31 174 THR A C 1
ATOM 1416 O O . THR A 1 174 ? -0.690 -14.387 19.877 1.00 73.31 174 THR A O 1
ATOM 1419 N N . CYS A 1 175 ? 1.474 -13.977 19.495 1.00 75.50 175 CYS A N 1
ATOM 1420 C CA . CYS A 1 175 ? 1.932 -14.448 20.807 1.00 75.50 175 CYS A CA 1
ATOM 1421 C C . CYS A 1 175 ? 1.448 -13.607 22.000 1.00 75.50 175 CYS A C 1
ATOM 1423 O O . CYS A 1 175 ? 1.529 -14.077 23.125 1.00 75.50 175 CYS A O 1
ATOM 1425 N N . ARG A 1 176 ? 1.001 -12.360 21.799 1.00 69.31 176 ARG A N 1
ATOM 1426 C CA . ARG A 1 176 ? 0.396 -11.547 22.874 1.00 69.31 176 ARG A CA 1
ATOM 1427 C C . ARG A 1 176 ? -1.098 -11.814 23.056 1.00 69.31 176 ARG A C 1
ATOM 1429 O O . ARG A 1 176 ? -1.658 -11.357 24.048 1.00 69.31 176 ARG A O 1
ATOM 1436 N N . LEU A 1 177 ? -1.741 -12.437 22.068 1.00 60.16 177 LEU A N 1
ATOM 1437 C CA . LEU A 1 177 ? -3.181 -12.688 22.050 1.00 60.16 177 LEU A CA 1
ATOM 1438 C C . LEU A 1 177 ? -3.544 -14.081 22.600 1.00 60.16 177 LEU A C 1
ATOM 1440 O O . LEU A 1 177 ? -4.684 -14.273 23.015 1.00 60.16 177 LEU A O 1
ATOM 1444 N N . PHE A 1 178 ? -2.584 -15.013 22.605 1.00 50.78 178 PHE A N 1
ATOM 1445 C CA . PHE A 1 178 ? -2.657 -16.335 23.241 1.00 50.78 178 PHE A CA 1
ATOM 1446 C C . PHE A 1 178 ? -2.046 -16.312 24.645 1.00 50.78 178 PHE A C 1
ATOM 1448 O O . PHE A 1 178 ? -2.562 -17.058 25.506 1.00 50.78 178 PHE A O 1
#

pLDDT: mean 70.49, std 17.7, range [30.3, 92.25]

Sequence (178 aa):
MTNHSQSDVDSSESNSPSVTGLTAEYLPLIAKTDKPLLITLYELITWTGFTLFEIWLHVTAFYLTTLLFTLKAYNFLTITYWHIFYPLFIACISDCYYLFIVFVRALLEYKDCRGPLFRFGFNFTRLALIAAFEFILCYKIEGDLEQGQVAVRSSYGLIFLPVWVLLAGLCSQTCRLF

Secondary structure (DSSP, 8-state):
------------------TTSTTTTTHHHHTTS---S---HHHHHHHH---HHHHHHHHHHHHHHHHHHHHHHTT-----HHHHTHHHHHHHHHHHHHHHHHHHHHHHH-SS-HHHHHHHHHHHHHHHHHHHHHHHHHHHHHHHHHS-S-S----HHHHHH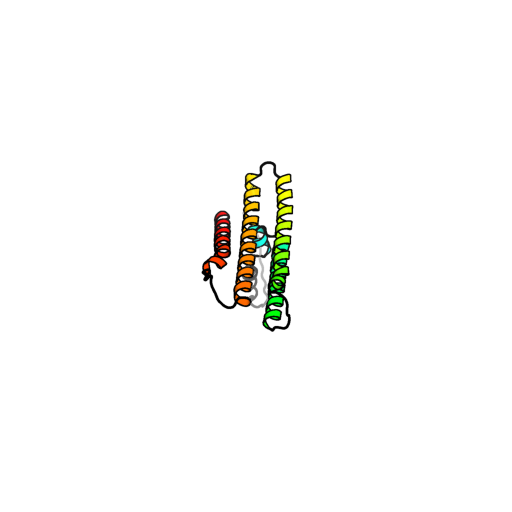HHHHHHHHHHHHHHHH-